Protein AF-W1YC94-F1 (afdb_monomer_lite)

Secondary structure (DSSP, 8-state):
-PPP-------------------------------EEEEEESBSS-EEEE--TT-BHHHHHHHTT-B-TTB-STT--TTSB--TT-EEEE-B--

pLDDT: mean 80.48, std 18.68, range [41.56, 96.81]

Radius of gyration: 27.89 Å; chains: 1; bounding box: 64×66×34 Å

Structure (mmCIF, N/CA/C/O backbone):
data_AF-W1YC94-F1
#
_entry.id   AF-W1YC94-F1
#
loop_
_atom_site.group_PDB
_atom_site.id
_atom_site.type_symbol
_atom_site.label_atom_id
_atom_site.label_alt_id
_atom_site.label_comp_id
_atom_site.label_asym_id
_atom_site.label_entity_id
_atom_site.label_seq_id
_atom_site.pdbx_PDB_ins_code
_atom_site.Cartn_x
_atom_site.Cartn_y
_atom_site.Cartn_z
_atom_site.occupancy
_atom_site.B_iso_or_equiv
_atom_site.auth_seq_id
_atom_site.auth_comp_id
_atom_site.auth_asym_id
_atom_site.auth_atom_id
_atom_site.pdbx_PDB_model_num
ATOM 1 N N . PHE A 1 1 ? -17.982 53.170 22.890 1.00 44.81 1 PHE A N 1
ATOM 2 C CA . PHE A 1 1 ? -19.195 53.909 22.500 1.00 44.81 1 PHE A CA 1
ATOM 3 C C . PHE A 1 1 ? -20.234 52.916 22.023 1.00 44.81 1 PHE A C 1
ATOM 5 O O . PHE A 1 1 ? -19.903 52.002 21.280 1.00 44.81 1 PHE A O 1
ATOM 12 N N . LEU A 1 2 ? -21.427 53.076 22.585 1.00 41.56 2 LEU A N 1
ATOM 13 C CA . LEU A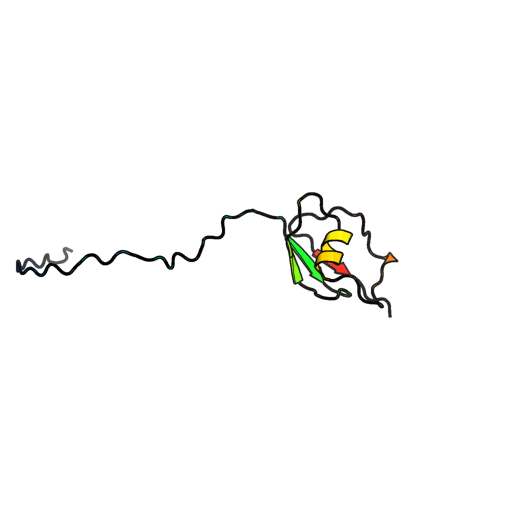 1 2 ? -22.636 52.263 22.488 1.00 41.56 2 LEU A CA 1
ATOM 14 C C . LEU A 1 2 ? -23.068 52.053 21.028 1.00 41.56 2 LEU A C 1
ATOM 16 O O . LEU A 1 2 ? -23.117 53.021 20.272 1.00 41.56 2 LEU A O 1
ATOM 20 N N . TRP A 1 3 ? -23.408 50.824 20.644 1.00 52.00 3 TRP A N 1
ATOM 21 C CA . TRP A 1 3 ? -24.204 50.593 19.436 1.00 52.00 3 TRP A CA 1
ATOM 22 C C . TRP A 1 3 ? -25.696 50.715 19.790 1.00 52.00 3 TRP A C 1
ATOM 24 O O . TRP A 1 3 ? -26.075 50.330 20.900 1.00 52.00 3 TRP A O 1
ATOM 34 N N . PRO A 1 4 ? -26.532 51.287 18.905 1.00 59.03 4 PRO A N 1
ATOM 35 C CA . PRO A 1 4 ? -27.942 51.518 19.180 1.00 59.03 4 PRO A CA 1
ATOM 36 C C . PRO A 1 4 ? -28.727 50.203 19.156 1.00 59.03 4 PRO A C 1
ATOM 38 O O . PRO A 1 4 ? -28.629 49.413 18.219 1.00 59.03 4 PRO A O 1
ATOM 41 N N . ILE A 1 5 ? -29.535 50.005 20.193 1.00 48.62 5 ILE A N 1
ATOM 42 C CA . ILE A 1 5 ? -30.670 49.086 20.185 1.00 48.62 5 ILE A CA 1
ATOM 43 C C . ILE A 1 5 ? -31.716 49.646 19.216 1.00 48.62 5 ILE A C 1
ATOM 45 O O . ILE A 1 5 ? -32.272 50.716 19.449 1.00 48.62 5 ILE A O 1
ATOM 49 N N . ILE A 1 6 ? -31.950 48.954 18.104 1.00 53.47 6 ILE A N 1
ATOM 50 C CA . ILE A 1 6 ? -33.148 49.175 17.295 1.00 53.47 6 ILE A CA 1
ATOM 51 C C . ILE A 1 6 ? -34.232 48.319 17.939 1.00 53.47 6 ILE A C 1
ATOM 53 O O . ILE A 1 6 ? -34.202 47.094 17.854 1.00 53.47 6 ILE A O 1
ATOM 57 N N . THR A 1 7 ? -35.133 48.991 18.643 1.00 55.81 7 THR A N 1
ATOM 58 C CA . THR A 1 7 ? -36.443 48.472 19.016 1.00 55.81 7 THR A CA 1
ATOM 59 C C . THR A 1 7 ? -37.379 48.761 17.850 1.00 55.81 7 THR A C 1
ATOM 61 O O . THR A 1 7 ? -37.592 49.929 17.532 1.00 55.81 7 THR A O 1
ATOM 64 N N . ASP A 1 8 ? -37.921 47.723 17.223 1.00 54.59 8 ASP A N 1
ATOM 65 C CA . ASP A 1 8 ? -39.249 47.801 16.621 1.00 54.59 8 ASP A CA 1
ATOM 66 C C . ASP A 1 8 ? -39.916 46.433 16.734 1.00 54.59 8 ASP A C 1
ATOM 68 O O . ASP A 1 8 ? -39.443 45.416 16.224 1.00 54.59 8 ASP A O 1
ATOM 72 N N . GLU A 1 9 ? -40.988 46.441 17.506 1.00 61.41 9 GLU A N 1
ATOM 73 C CA . GLU A 1 9 ? -41.923 45.358 17.696 1.00 61.41 9 GLU A CA 1
ATOM 74 C C . GLU A 1 9 ? -42.732 45.208 16.397 1.00 61.41 9 GLU A C 1
ATOM 76 O O . GLU A 1 9 ? -43.436 46.130 15.992 1.00 61.41 9 GLU A O 1
ATOM 81 N N . SER A 1 10 ? -42.718 44.040 15.762 1.00 57.62 10 SER A N 1
ATOM 82 C CA . SER A 1 10 ? -43.833 43.641 14.897 1.00 57.62 10 SER A CA 1
ATOM 83 C C . SER A 1 10 ? -43.998 42.128 14.916 1.00 57.62 10 SER A C 1
ATOM 85 O O . SER A 1 10 ? -43.341 41.366 14.210 1.00 57.62 10 SER A O 1
ATOM 87 N N . ASP A 1 11 ? -44.908 41.717 15.790 1.00 55.19 11 ASP A N 1
ATOM 88 C CA . ASP A 1 11 ? -45.594 40.437 15.774 1.00 55.19 11 ASP A CA 1
ATOM 89 C C . ASP A 1 11 ? -46.248 40.211 14.402 1.00 55.19 11 ASP A C 1
ATOM 91 O O . ASP A 1 11 ? -47.026 41.050 13.939 1.00 55.19 11 ASP A O 1
ATOM 95 N N . SER A 1 12 ? -45.941 39.091 13.744 1.00 52.50 12 SER A N 1
ATOM 96 C CA . SER A 1 12 ? -46.894 38.393 12.877 1.00 52.50 12 SER A CA 1
ATOM 97 C C . SER A 1 12 ? -46.416 36.976 12.570 1.00 52.50 12 SER A C 1
ATOM 99 O O . SER A 1 12 ? -45.453 36.737 11.847 1.00 52.50 12 SER A O 1
ATOM 101 N N . VAL A 1 13 ? -47.146 36.053 13.185 1.00 55.09 13 VAL A N 1
ATOM 102 C CA . VAL A 1 13 ? -47.305 34.621 12.924 1.00 55.09 13 VAL A CA 1
ATOM 103 C C . VAL A 1 13 ? -47.044 34.176 11.481 1.00 55.09 13 VAL A C 1
ATOM 105 O O . VAL A 1 13 ? -47.546 34.807 10.566 1.00 55.09 13 VAL A O 1
ATOM 108 N N . LEU A 1 14 ? -46.394 33.018 11.306 1.00 51.22 14 LEU A N 1
ATOM 109 C CA . LEU A 1 14 ? -46.909 31.878 10.532 1.00 51.22 14 LEU A CA 1
ATOM 110 C C . LEU A 1 14 ? -46.199 30.604 11.015 1.00 51.22 14 LEU A C 1
ATOM 112 O O . LEU A 1 14 ? -45.001 30.414 10.823 1.00 51.22 14 LEU A O 1
ATOM 116 N N . ALA A 1 15 ? -46.960 29.747 11.691 1.00 58.00 15 ALA A N 1
ATOM 117 C CA . ALA A 1 15 ? -46.558 28.381 11.968 1.00 58.00 15 ALA A CA 1
ATOM 118 C C . ALA A 1 15 ? -46.479 27.623 10.638 1.00 58.00 15 ALA A C 1
ATOM 120 O O . ALA A 1 15 ? -47.508 27.367 10.017 1.00 58.00 15 ALA A O 1
ATOM 121 N N . GLU A 1 16 ? -45.274 27.246 10.228 1.00 57.00 16 GLU A N 1
ATOM 122 C CA . GLU A 1 16 ? -45.065 26.271 9.164 1.00 57.00 16 GLU A CA 1
ATOM 123 C C . GLU A 1 16 ? -44.197 25.138 9.697 1.00 57.00 16 GLU A C 1
ATOM 125 O O . GLU A 1 16 ? -43.289 25.332 10.507 1.00 57.00 16 GLU A O 1
ATOM 130 N N . GLY A 1 17 ? -44.621 23.931 9.339 1.00 53.59 17 GLY A N 1
ATOM 131 C CA . GLY A 1 17 ? -44.382 22.714 10.087 1.00 53.59 17 GLY A CA 1
ATOM 132 C C . GLY A 1 17 ? -42.912 22.390 10.288 1.00 53.59 17 GLY A C 1
ATOM 133 O O . GLY A 1 17 ? -42.089 22.496 9.380 1.00 53.59 17 GLY A O 1
ATOM 134 N N . ALA A 1 18 ? -42.624 21.893 11.488 1.00 58.88 18 ALA A N 1
ATOM 135 C CA . ALA A 1 18 ? -41.480 21.037 11.709 1.00 58.88 18 ALA A CA 1
ATOM 136 C C . ALA A 1 18 ? -41.567 19.865 10.718 1.00 58.88 18 ALA A C 1
ATOM 138 O O . ALA A 1 18 ? -42.416 18.986 10.861 1.00 58.88 18 ALA A O 1
ATOM 139 N N . ILE A 1 19 ? -40.725 19.900 9.686 1.00 63.12 19 ILE A N 1
ATOM 140 C CA . ILE A 1 19 ? -40.263 18.688 9.029 1.00 63.12 19 ILE A CA 1
ATOM 141 C C . ILE A 1 19 ? -38.820 18.472 9.453 1.00 63.12 19 ILE A C 1
ATOM 143 O O . ILE A 1 19 ? -37.920 19.286 9.244 1.00 63.12 19 ILE A O 1
ATOM 147 N N . ASP A 1 20 ? -38.703 17.376 10.173 1.00 60.91 20 ASP A N 1
ATOM 148 C CA . ASP A 1 20 ? -37.592 16.890 10.945 1.00 60.91 20 ASP A CA 1
ATOM 149 C C . ASP A 1 20 ? -36.310 16.730 10.130 1.00 60.91 20 ASP A C 1
ATOM 151 O O . ASP A 1 20 ? -36.298 16.322 8.964 1.00 60.91 20 ASP A O 1
ATOM 155 N N . GLY A 1 21 ? -35.201 17.020 10.806 1.00 56.00 21 GLY A N 1
ATOM 156 C CA . GLY A 1 21 ? -33.864 16.780 10.304 1.00 56.00 21 GLY A CA 1
ATOM 157 C C . GLY A 1 21 ? -33.654 15.324 9.888 1.00 56.00 21 GLY A C 1
ATOM 158 O O . GLY A 1 21 ? -33.831 14.395 10.670 1.00 56.00 21 GLY A O 1
ATOM 159 N N . ASN A 1 22 ? -33.149 15.145 8.673 1.00 57.31 22 ASN A N 1
ATOM 160 C CA . ASN A 1 22 ? -32.180 14.098 8.388 1.00 57.31 22 ASN A CA 1
ATOM 161 C C . ASN A 1 22 ? -30.936 14.821 7.839 1.00 57.31 22 ASN A C 1
ATOM 163 O O . ASN A 1 22 ? -31.002 15.586 6.885 1.00 57.31 22 ASN A O 1
ATOM 167 N N . SER A 1 23 ? -29.882 14.916 8.642 1.00 60.97 23 SER A N 1
ATOM 168 C CA . SER A 1 23 ? -28.871 13.873 8.830 1.00 60.97 23 SER A CA 1
ATOM 169 C C . SER A 1 23 ? -27.984 13.699 7.595 1.00 60.97 23 SER A C 1
ATOM 171 O O . SER A 1 23 ? -27.874 12.624 7.023 1.00 60.97 23 SER A O 1
ATOM 173 N N . SER A 1 24 ? -27.282 14.769 7.232 1.00 59.16 24 SER A N 1
ATOM 174 C CA . SER A 1 24 ? -25.923 14.649 6.694 1.00 59.16 24 SER A CA 1
ATOM 175 C C . SER A 1 24 ? -24.939 15.111 7.764 1.00 59.16 24 SER A C 1
ATOM 177 O O . SER A 1 24 ? -24.108 15.987 7.552 1.00 59.16 24 SER A O 1
ATOM 179 N N . ILE A 1 25 ? -25.068 14.538 8.963 1.00 58.91 25 ILE A N 1
ATOM 180 C CA . ILE A 1 25 ? -23.905 14.394 9.828 1.00 58.91 25 ILE A CA 1
ATOM 181 C C . ILE A 1 25 ? -23.094 13.338 9.095 1.00 58.91 25 ILE A C 1
ATOM 183 O O . ILE A 1 25 ? -23.439 12.159 9.156 1.00 58.91 25 ILE A O 1
ATOM 187 N N . SER A 1 26 ? -22.115 13.781 8.301 1.00 55.56 26 SER A N 1
ATOM 188 C CA . SER A 1 26 ? -21.046 12.924 7.804 1.00 55.56 26 SER A CA 1
ATOM 189 C C . SER A 1 26 ? -20.675 12.022 8.958 1.00 55.56 26 SER A C 1
ATOM 191 O O . SER A 1 26 ? -20.265 12.541 9.998 1.00 55.56 26 SER A O 1
ATOM 193 N N . THR A 1 27 ? -20.959 10.727 8.813 1.00 51.72 27 THR A N 1
ATOM 194 C CA . THR A 1 27 ? -20.582 9.692 9.761 1.00 51.72 27 THR A CA 1
ATOM 195 C C . THR A 1 27 ? -19.181 10.039 10.226 1.00 51.72 27 THR A C 1
ATOM 197 O O . THR A 1 27 ? -18.221 9.937 9.468 1.00 51.72 27 THR A O 1
ATOM 200 N N . VAL A 1 28 ? -19.085 10.561 11.448 1.00 55.84 28 VAL A N 1
ATOM 201 C CA . VAL A 1 28 ? -17.843 10.575 12.195 1.00 55.84 28 VAL A CA 1
ATOM 202 C C . VAL A 1 28 ? -17.601 9.101 12.422 1.00 55.84 28 VAL A C 1
ATOM 204 O O . VAL A 1 28 ? -18.174 8.500 13.330 1.00 55.84 28 VAL A O 1
ATOM 207 N N . GLU A 1 29 ? -16.913 8.497 11.453 1.00 54.50 29 GLU A N 1
ATOM 208 C CA . GLU A 1 29 ? -16.545 7.097 11.464 1.00 54.50 29 GLU A CA 1
ATOM 209 C C . GLU A 1 29 ? -15.892 6.886 12.811 1.00 54.50 29 GLU A C 1
ATOM 211 O O . GLU A 1 29 ? -14.887 7.517 13.149 1.00 54.50 29 GLU A O 1
ATOM 216 N N . GLN A 1 30 ? -16.601 6.129 13.643 1.00 44.88 30 GLN A N 1
ATOM 217 C CA . GLN A 1 30 ? -16.191 5.838 14.995 1.00 44.88 30 GLN A CA 1
ATOM 218 C C . GLN A 1 30 ? -14.764 5.335 14.881 1.00 44.88 30 GLN A C 1
ATOM 220 O O . GLN A 1 30 ? -14.524 4.325 14.222 1.00 44.88 30 GLN A O 1
ATOM 225 N N . THR A 1 31 ? -13.830 6.097 15.444 1.00 53.34 31 THR A N 1
ATOM 226 C CA . THR A 1 31 ? -12.394 5.868 15.374 1.00 53.34 31 THR A CA 1
ATOM 227 C C . THR A 1 31 ? -12.061 4.566 16.096 1.00 53.34 31 THR A C 1
ATOM 229 O O . THR A 1 31 ? -11.550 4.548 17.213 1.00 53.34 31 THR A O 1
ATOM 232 N N . SER A 1 32 ? -12.346 3.435 15.452 1.00 59.91 32 SER A N 1
ATOM 233 C CA . SER A 1 32 ? -11.573 2.226 15.648 1.00 59.91 32 SER A CA 1
ATOM 234 C C . SER A 1 32 ? -10.186 2.604 15.157 1.00 59.91 32 SER A C 1
ATOM 236 O O . SER A 1 32 ? -9.936 2.644 13.959 1.00 59.91 32 SER A O 1
ATOM 238 N N . ASN A 1 33 ? -9.333 3.048 16.081 1.00 76.12 33 ASN A N 1
ATOM 239 C CA . ASN A 1 33 ? -7.961 3.439 15.790 1.00 76.12 33 ASN A CA 1
ATOM 240 C C . ASN A 1 33 ? -7.181 2.166 15.449 1.00 76.12 33 ASN A C 1
ATOM 242 O O . ASN A 1 33 ? -6.468 1.610 16.286 1.00 76.12 33 ASN A O 1
ATOM 246 N N . LYS A 1 34 ? -7.432 1.637 14.250 1.00 85.31 34 LYS A N 1
ATOM 247 C CA . LYS A 1 34 ? -6.690 0.518 13.706 1.00 85.31 34 LYS A CA 1
ATOM 248 C C . LYS A 1 34 ? -5.331 1.042 13.272 1.00 85.31 34 LYS A C 1
ATOM 250 O O . LYS A 1 34 ? -5.251 2.109 12.661 1.00 85.31 34 LYS A O 1
ATOM 255 N N . PRO A 1 35 ? -4.248 0.331 13.607 1.00 92.50 35 PRO A N 1
ATOM 256 C CA . PRO A 1 35 ? -2.934 0.729 13.155 1.00 92.50 35 PRO A CA 1
ATOM 257 C C . PRO A 1 35 ? -2.881 0.677 11.621 1.00 92.50 35 PRO A C 1
ATOM 259 O O . PRO A 1 35 ? -3.409 -0.240 10.989 1.00 92.50 35 PRO A O 1
ATOM 262 N N . ILE A 1 36 ? -2.251 1.693 11.031 1.00 93.81 36 ILE A N 1
ATOM 263 C CA . ILE A 1 36 ? -2.105 1.853 9.580 1.00 93.81 36 ILE A CA 1
ATOM 264 C C . ILE A 1 36 ? -0.622 1.795 9.235 1.00 93.81 36 ILE A C 1
ATOM 266 O O . ILE A 1 36 ? 0.191 2.392 9.939 1.00 93.81 36 ILE A O 1
ATOM 270 N N . ALA A 1 37 ? -0.264 1.086 8.168 1.00 95.31 37 ALA A N 1
ATOM 271 C CA . ALA A 1 37 ? 1.094 1.038 7.632 1.00 95.31 37 ALA A CA 1
ATOM 272 C C . ALA A 1 37 ? 1.089 1.529 6.191 1.00 95.31 37 ALA A C 1
ATOM 274 O O . ALA A 1 37 ? 0.126 1.331 5.447 1.00 95.31 37 ALA A O 1
ATOM 275 N N . TYR A 1 38 ? 2.186 2.163 5.801 1.00 96.81 38 TYR A N 1
ATOM 276 C CA . TYR A 1 38 ? 2.409 2.601 4.436 1.00 96.81 38 TYR A CA 1
ATOM 277 C C . TYR A 1 38 ? 3.313 1.603 3.720 1.00 96.81 38 TYR A C 1
ATOM 279 O O . TYR A 1 38 ? 4.412 1.316 4.194 1.00 96.81 38 TYR A O 1
ATOM 287 N N . ILE A 1 39 ? 2.870 1.079 2.579 1.00 96.19 39 ILE A N 1
ATOM 288 C CA . ILE A 1 39 ? 3.621 0.103 1.787 1.00 96.19 39 ILE A CA 1
ATOM 289 C C . ILE A 1 39 ? 3.924 0.646 0.392 1.00 96.19 39 ILE A C 1
ATOM 291 O O . ILE A 1 39 ? 3.045 1.167 -0.297 1.00 96.19 39 ILE A O 1
ATOM 295 N N . THR A 1 40 ? 5.181 0.528 -0.037 1.00 96.31 40 THR A N 1
ATOM 296 C CA . THR A 1 40 ? 5.635 0.980 -1.359 1.00 96.31 40 THR A CA 1
ATOM 297 C C . THR A 1 40 ? 6.633 0.021 -1.993 1.00 96.31 40 THR A C 1
ATOM 299 O O . THR A 1 40 ? 7.239 -0.804 -1.315 1.00 96.31 40 THR A O 1
ATOM 302 N N . GLY A 1 41 ? 6.861 0.177 -3.298 1.00 95.19 41 GLY A N 1
ATOM 303 C CA . GLY A 1 41 ? 7.866 -0.584 -4.038 1.00 95.19 41 GLY A CA 1
ATOM 304 C C . GLY A 1 41 ? 7.260 -1.748 -4.818 1.00 95.19 41 GLY A C 1
ATOM 305 O O . GLY A 1 41 ? 6.218 -1.576 -5.448 1.00 95.19 41 GLY A O 1
ATOM 306 N N . ALA A 1 42 ? 7.917 -2.909 -4.795 1.00 96.38 42 ALA A N 1
ATOM 307 C CA . ALA A 1 42 ? 7.564 -4.082 -5.599 1.00 96.38 42 ALA A CA 1
ATOM 308 C C . ALA A 1 42 ? 6.352 -4.885 -5.055 1.00 96.38 42 ALA A C 1
ATOM 310 O O . ALA A 1 42 ? 6.437 -6.090 -4.809 1.00 96.38 42 ALA A O 1
ATOM 311 N N . VAL A 1 43 ? 5.207 -4.219 -4.884 1.00 96.38 43 VAL A N 1
ATOM 312 C CA . VAL A 1 43 ? 3.915 -4.801 -4.462 1.00 96.38 43 VAL A CA 1
ATOM 313 C C . VAL A 1 43 ? 2.808 -4.475 -5.458 1.00 96.38 43 VAL A C 1
ATOM 315 O O . VAL A 1 43 ? 2.880 -3.462 -6.151 1.00 96.38 43 VAL A O 1
ATOM 318 N N . VAL A 1 44 ? 1.773 -5.317 -5.524 1.00 96.75 44 VAL A N 1
ATOM 319 C CA . VAL A 1 44 ? 0.678 -5.171 -6.504 1.00 96.75 44 VAL A CA 1
ATOM 320 C C . VAL A 1 44 ? -0.057 -3.837 -6.359 1.00 96.75 44 VAL A C 1
ATOM 322 O O . VAL A 1 44 ? -0.392 -3.203 -7.358 1.00 96.75 44 VAL A O 1
ATOM 325 N N . SER A 1 45 ? -0.321 -3.397 -5.132 1.00 96.69 45 SER A N 1
ATOM 326 C CA . SER A 1 45 ? -0.980 -2.124 -4.847 1.00 96.69 45 SER A CA 1
ATOM 327 C C . SER A 1 45 ? -0.248 -1.399 -3.714 1.00 96.69 45 SER A C 1
ATOM 329 O O . SER A 1 45 ? -0.390 -1.769 -2.554 1.00 96.69 45 SER A O 1
ATOM 331 N N . PRO A 1 46 ? 0.589 -0.392 -4.013 1.00 96.31 46 PRO A N 1
ATOM 332 C CA . PRO A 1 46 ? 1.186 0.449 -2.982 1.00 96.31 46 PRO A CA 1
ATOM 333 C C . PRO A 1 46 ? 0.140 1.406 -2.396 1.00 96.31 46 PRO A C 1
ATOM 335 O O . PRO A 1 46 ? -0.747 1.883 -3.106 1.00 96.31 46 PRO A O 1
ATOM 338 N N . GLY A 1 47 ? 0.254 1.721 -1.108 1.00 96.38 47 GLY A N 1
ATOM 339 C CA . GLY A 1 47 ? -0.730 2.556 -0.424 1.00 96.38 47 GLY A CA 1
ATOM 340 C C . G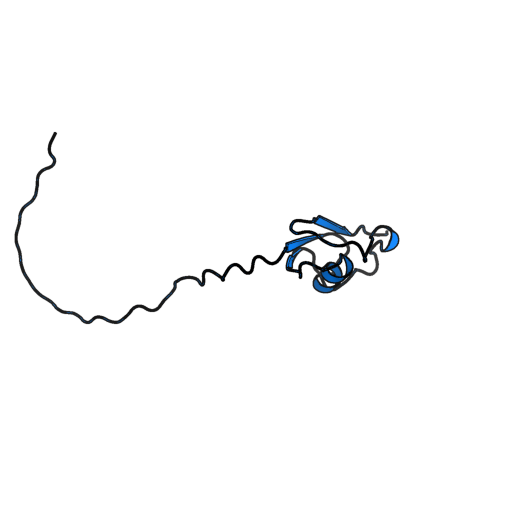LY A 1 47 ? -0.706 2.430 1.094 1.00 96.38 47 GLY A C 1
ATOM 341 O O . GLY A 1 47 ? 0.252 1.929 1.681 1.00 96.38 47 GLY A O 1
ATOM 342 N N . LEU A 1 48 ? -1.763 2.930 1.730 1.00 95.38 48 LEU A N 1
ATOM 343 C CA . LEU A 1 48 ? -1.978 2.814 3.169 1.00 95.38 48 LEU A CA 1
ATOM 344 C C . LEU A 1 48 ? -2.908 1.634 3.436 1.00 95.38 48 LEU A C 1
ATOM 346 O O . LEU A 1 48 ? -3.960 1.524 2.808 1.00 95.38 48 LEU A O 1
ATOM 350 N N . TYR A 1 49 ? -2.525 0.788 4.385 1.00 95.12 49 TYR A N 1
ATOM 351 C CA . TYR A 1 49 ? -3.277 -0.403 4.753 1.00 95.12 49 TYR A CA 1
ATOM 352 C C . TYR A 1 49 ? -3.499 -0.446 6.254 1.00 95.12 49 TYR A C 1
ATOM 354 O O . TYR A 1 49 ? -2.553 -0.334 7.036 1.00 95.12 49 TYR A O 1
ATOM 362 N N . GLU A 1 50 ? -4.757 -0.624 6.640 1.00 94.12 50 GLU A N 1
ATOM 363 C CA . GLU A 1 50 ? -5.137 -0.913 8.016 1.00 94.12 50 GLU A CA 1
ATOM 364 C C . GLU A 1 50 ? -4.852 -2.380 8.324 1.00 94.12 50 GLU A C 1
ATOM 366 O O . GLU A 1 50 ? -5.124 -3.267 7.511 1.00 94.12 50 GLU A O 1
ATOM 371 N N . PHE A 1 51 ? -4.314 -2.646 9.506 1.00 92.81 51 PHE A N 1
ATOM 372 C CA . PHE A 1 51 ? -3.989 -3.995 9.939 1.00 92.81 51 PHE A CA 1
ATOM 373 C C . PHE A 1 51 ? -4.346 -4.195 11.414 1.00 92.81 51 PHE A C 1
ATOM 375 O O . PHE A 1 51 ? -4.693 -3.262 12.132 1.00 92.81 51 PHE A O 1
ATOM 382 N N . GLU A 1 52 ? -4.308 -5.441 11.873 1.00 91.12 52 GLU A N 1
ATOM 383 C CA . GLU A 1 52 ? -4.572 -5.781 13.274 1.00 91.12 52 GLU A CA 1
ATOM 384 C C . GLU A 1 52 ? -3.290 -5.625 14.104 1.00 91.12 52 GLU A C 1
ATOM 386 O O . GLU A 1 52 ? -2.212 -5.929 13.615 1.00 91.12 52 GLU A O 1
ATOM 391 N N . SER A 1 53 ? -3.357 -5.242 15.381 1.00 87.19 53 SER A N 1
ATOM 392 C CA . SER A 1 53 ? -2.159 -4.923 16.193 1.00 87.19 53 SER A CA 1
ATOM 393 C C . SER A 1 53 ? -1.094 -6.030 16.315 1.00 87.19 53 SER A C 1
ATOM 395 O O . SER A 1 53 ? 0.004 -5.761 16.793 1.00 87.19 53 SER A O 1
ATOM 397 N N . SER A 1 54 ? -1.400 -7.266 15.909 1.00 90.38 54 SER A N 1
ATOM 398 C CA . SER A 1 54 ? -0.464 -8.397 15.869 1.00 90.38 54 SER A CA 1
ATOM 399 C C . SER A 1 54 ? -0.009 -8.770 14.447 1.00 90.38 54 SER A C 1
ATOM 401 O O . SER A 1 54 ? 0.544 -9.856 14.256 1.00 90.38 54 SER A O 1
ATOM 403 N N . ALA A 1 55 ? -0.263 -7.926 13.445 1.00 93.88 55 ALA A N 1
ATOM 404 C CA . ALA A 1 55 ? 0.067 -8.227 12.059 1.00 93.88 55 ALA A CA 1
ATOM 405 C C . ALA A 1 55 ? 1.576 -8.196 11.798 1.00 93.88 55 ALA A C 1
ATOM 407 O O . ALA A 1 55 ? 2.351 -7.458 12.419 1.00 93.88 55 ALA A O 1
ATOM 408 N N . THR A 1 56 ? 1.976 -9.002 10.822 1.00 95.75 56 THR A N 1
ATOM 409 C CA . THR A 1 56 ? 3.345 -9.043 10.317 1.00 95.75 56 THR A CA 1
ATOM 410 C C . THR A 1 56 ? 3.465 -8.298 8.993 1.00 95.75 56 THR A C 1
ATOM 412 O O . THR A 1 56 ? 2.467 -8.010 8.328 1.00 95.75 56 THR A O 1
ATOM 415 N N . VAL A 1 57 ? 4.700 -8.022 8.569 1.00 95.06 57 VAL A N 1
ATOM 416 C CA . VAL A 1 57 ? 4.987 -7.439 7.250 1.00 95.06 57 VAL A CA 1
ATOM 417 C C . VAL A 1 57 ? 4.342 -8.280 6.150 1.00 95.06 57 VAL A C 1
ATOM 419 O O . VAL A 1 57 ? 3.737 -7.731 5.234 1.00 95.06 57 VAL A O 1
ATOM 422 N N . GLY A 1 58 ? 4.394 -9.608 6.273 1.00 95.25 58 GLY A N 1
ATOM 423 C CA . GLY A 1 58 ? 3.758 -10.523 5.334 1.00 95.25 58 GLY A CA 1
ATOM 424 C C . GLY A 1 58 ? 2.240 -10.368 5.257 1.00 95.25 58 GLY A C 1
ATOM 425 O O . GLY A 1 58 ? 1.673 -10.550 4.184 1.00 95.25 58 GLY A O 1
ATOM 426 N N . ASP A 1 59 ? 1.565 -10.004 6.347 1.00 95.56 59 ASP A N 1
ATOM 427 C CA . ASP A 1 59 ? 0.120 -9.759 6.320 1.00 95.56 59 ASP A CA 1
ATOM 428 C C . ASP A 1 59 ? -0.212 -8.444 5.615 1.00 95.56 59 ASP A C 1
ATOM 430 O O . ASP A 1 59 ? -1.095 -8.425 4.761 1.00 95.56 59 ASP A O 1
ATOM 434 N N . VAL A 1 60 ? 0.553 -7.379 5.868 1.00 95.31 60 VAL A N 1
ATOM 435 C CA . VAL A 1 60 ? 0.387 -6.100 5.152 1.00 95.31 60 VAL A CA 1
ATOM 436 C C . VAL A 1 60 ? 0.678 -6.262 3.656 1.00 95.31 60 VAL A C 1
ATOM 438 O O . VAL A 1 60 ? -0.056 -5.752 2.815 1.00 95.31 60 VAL A O 1
ATOM 441 N N . VAL A 1 61 ? 1.697 -7.045 3.299 1.00 95.38 61 VAL A N 1
ATOM 442 C CA . VAL A 1 61 ? 2.011 -7.379 1.902 1.00 95.38 61 VAL A CA 1
ATOM 443 C C . VAL A 1 61 ? 0.870 -8.155 1.236 1.00 95.38 61 VAL A C 1
ATOM 445 O O . VAL A 1 61 ? 0.542 -7.881 0.084 1.00 95.38 61 VAL A O 1
ATOM 448 N N . LYS A 1 62 ? 0.226 -9.098 1.938 1.00 95.19 62 LYS A N 1
ATOM 449 C CA . LYS A 1 62 ? -0.965 -9.794 1.414 1.00 95.19 62 LYS A CA 1
ATOM 450 C C . LYS A 1 62 ? -2.128 -8.825 1.188 1.00 95.19 62 LYS A C 1
ATOM 452 O O . LYS A 1 62 ? -2.793 -8.935 0.162 1.00 95.19 62 LYS A O 1
ATOM 457 N N . LEU A 1 63 ? -2.352 -7.874 2.102 1.00 94.81 63 LEU A N 1
ATOM 458 C CA . LEU A 1 63 ? -3.368 -6.823 1.941 1.00 94.81 63 LEU A CA 1
ATOM 459 C C . LEU A 1 63 ? -3.085 -5.938 0.718 1.00 94.81 63 LEU A C 1
ATOM 461 O O . LEU A 1 63 ? -4.012 -5.557 0.008 1.00 94.81 63 LEU A O 1
ATOM 465 N N . ALA A 1 64 ? -1.808 -5.702 0.416 1.00 95.06 64 ALA A N 1
ATOM 466 C CA . ALA A 1 64 ? -1.351 -5.004 -0.784 1.00 95.06 64 ALA A CA 1
ATOM 467 C C . ALA A 1 64 ? -1.467 -5.820 -2.087 1.00 95.06 64 ALA A C 1
ATOM 469 O O . ALA A 1 64 ? -0.992 -5.380 -3.134 1.00 95.06 64 ALA A O 1
ATOM 470 N N . GLY A 1 65 ? -2.078 -7.010 -2.046 1.00 95.25 65 GLY A N 1
ATOM 471 C CA . GLY A 1 65 ? -2.240 -7.904 -3.196 1.00 95.25 65 GLY A CA 1
ATOM 472 C C . GLY A 1 65 ? -1.048 -8.831 -3.449 1.00 95.25 65 GLY A C 1
ATOM 473 O O . GLY A 1 65 ? -1.041 -9.558 -4.440 1.00 95.25 65 GLY A O 1
ATOM 474 N N . GLY A 1 66 ? -0.061 -8.845 -2.553 1.00 95.31 66 GLY A N 1
ATOM 475 C CA . GLY A 1 66 ? 1.140 -9.662 -2.661 1.00 95.31 66 GLY A CA 1
ATOM 476 C C . GLY A 1 66 ? 2.321 -8.948 -3.318 1.00 95.31 66 GLY A C 1
ATOM 4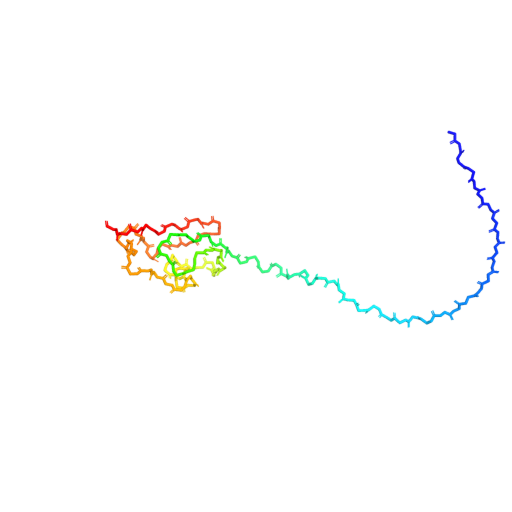77 O O . GLY A 1 66 ? 2.272 -7.772 -3.688 1.00 95.31 66 GLY A O 1
ATOM 478 N N . LEU A 1 67 ? 3.418 -9.693 -3.428 1.00 95.44 67 LEU A N 1
ATOM 479 C CA . LEU A 1 67 ? 4.663 -9.238 -4.036 1.00 95.44 67 LEU A CA 1
ATOM 480 C C . LEU A 1 67 ? 4.610 -9.385 -5.553 1.00 95.44 67 LEU A C 1
ATOM 482 O O . LEU A 1 67 ? 4.016 -10.326 -6.082 1.00 95.44 67 LEU A O 1
ATOM 486 N N . LEU A 1 68 ? 5.282 -8.475 -6.248 1.00 95.12 68 LEU A N 1
ATOM 487 C CA . LEU A 1 68 ? 5.492 -8.595 -7.686 1.00 95.12 68 LEU A CA 1
ATOM 488 C C . LEU A 1 68 ? 6.592 -9.636 -7.987 1.00 95.12 68 LEU A C 1
ATOM 490 O O . LEU A 1 68 ? 7.442 -9.885 -7.133 1.00 95.12 68 LEU A O 1
ATOM 494 N N . PRO A 1 69 ? 6.628 -10.237 -9.194 1.00 92.81 69 PRO A N 1
ATOM 495 C CA . PRO A 1 69 ? 7.598 -11.290 -9.537 1.00 92.81 69 PRO A CA 1
ATOM 496 C C . PRO A 1 69 ? 9.071 -10.868 -9.444 1.00 92.81 69 PRO A C 1
ATOM 498 O O . PRO A 1 69 ? 9.952 -11.710 -9.331 1.00 92.81 69 PRO A O 1
ATOM 501 N N . TYR A 1 70 ? 9.327 -9.565 -9.516 1.00 93.94 70 TYR A N 1
ATOM 502 C CA . TYR A 1 70 ? 10.641 -8.935 -9.409 1.00 93.94 70 TYR A CA 1
ATOM 503 C C . TYR A 1 70 ? 10.862 -8.293 -8.029 1.00 93.94 70 TYR A C 1
ATOM 505 O O . TYR A 1 70 ? 11.674 -7.386 -7.898 1.00 93.94 70 TYR A O 1
ATOM 513 N N . ALA A 1 71 ? 10.100 -8.673 -7.004 1.00 94.56 71 ALA A N 1
ATOM 514 C CA . ALA A 1 71 ? 10.337 -8.213 -5.640 1.00 94.56 71 ALA A CA 1
ATOM 515 C C . ALA A 1 71 ? 11.543 -8.932 -5.025 1.00 94.56 71 ALA A C 1
ATOM 517 O O . ALA A 1 71 ? 11.666 -10.153 -5.128 1.00 94.56 71 ALA A O 1
ATOM 518 N N . ASP A 1 72 ? 12.395 -8.182 -4.333 1.00 94.12 72 ASP A N 1
ATOM 519 C CA . ASP A 1 72 ? 13.507 -8.744 -3.576 1.00 94.12 72 ASP A CA 1
ATOM 520 C C . ASP A 1 72 ? 13.005 -9.297 -2.234 1.00 94.12 72 ASP A C 1
ATOM 522 O O . ASP A 1 72 ? 12.851 -8.577 -1.245 1.00 94.12 72 ASP A O 1
ATOM 526 N N . VAL A 1 73 ? 12.671 -10.590 -2.220 1.00 90.81 73 VAL A N 1
ATOM 527 C CA . VAL A 1 73 ? 12.127 -11.267 -1.030 1.00 90.81 73 VAL A CA 1
ATOM 528 C C . VAL A 1 73 ? 13.181 -11.532 0.044 1.00 90.81 73 VAL A C 1
ATOM 530 O O . VAL A 1 73 ? 12.828 -11.723 1.205 1.00 90.81 73 VAL A O 1
ATOM 533 N N . GLU A 1 74 ? 14.461 -11.542 -0.328 1.00 91.38 74 GLU A N 1
ATOM 534 C CA . GLU A 1 74 ? 15.569 -11.825 0.587 1.00 91.38 74 GLU A CA 1
ATOM 535 C C . GLU A 1 74 ? 15.903 -10.614 1.469 1.00 91.38 74 GLU A C 1
ATOM 537 O O . GLU A 1 74 ? 16.266 -10.782 2.634 1.00 91.38 74 GLU A O 1
ATOM 542 N N . SER A 1 75 ? 15.698 -9.390 0.968 1.00 89.00 75 SER A N 1
ATOM 543 C CA . SER A 1 75 ? 15.904 -8.158 1.744 1.00 89.00 75 SER A CA 1
ATOM 544 C C . SER A 1 75 ? 14.794 -7.849 2.752 1.00 89.00 75 SER A C 1
ATOM 546 O O . SER A 1 75 ? 14.937 -6.916 3.546 1.00 89.00 75 SER A O 1
ATOM 548 N N . ILE A 1 76 ? 13.682 -8.591 2.753 1.00 91.25 76 ILE A N 1
ATOM 549 C CA . ILE A 1 76 ? 12.513 -8.287 3.584 1.00 91.25 76 ILE A CA 1
ATOM 550 C C . ILE A 1 76 ? 12.203 -9.399 4.587 1.00 91.25 76 ILE A C 1
ATOM 552 O O . ILE A 1 76 ? 11.964 -10.556 4.251 1.00 91.25 76 ILE A O 1
ATOM 556 N N . ASN A 1 77 ? 12.123 -9.030 5.865 1.00 94.50 77 ASN A N 1
ATOM 557 C CA . ASN A 1 77 ? 11.668 -9.949 6.899 1.00 94.50 77 ASN A CA 1
ATOM 558 C C . ASN A 1 77 ? 10.134 -9.974 6.956 1.00 94.50 77 ASN A C 1
ATOM 560 O O . ASN A 1 77 ? 9.511 -9.153 7.630 1.00 94.50 77 ASN A O 1
ATOM 564 N N . MET A 1 78 ? 9.536 -10.958 6.284 1.00 93.19 78 MET A N 1
ATOM 565 C CA . MET A 1 78 ? 8.083 -11.174 6.250 1.00 93.19 78 MET A CA 1
ATOM 566 C C . MET A 1 78 ? 7.462 -11.453 7.625 1.00 93.19 78 MET A C 1
ATOM 568 O O . MET A 1 78 ? 6.288 -11.158 7.827 1.00 93.19 78 MET A O 1
ATOM 572 N N . ALA A 1 79 ? 8.229 -11.995 8.574 1.00 94.38 79 ALA A N 1
ATOM 573 C CA . ALA A 1 79 ? 7.759 -12.322 9.921 1.00 94.38 79 ALA A CA 1
ATOM 574 C C . ALA A 1 79 ? 7.921 -11.163 10.919 1.00 94.38 79 ALA A C 1
ATOM 576 O O . ALA A 1 79 ? 7.538 -11.291 12.082 1.00 94.38 79 ALA A O 1
ATOM 577 N N . LYS A 1 80 ? 8.501 -10.034 10.494 1.00 94.75 80 LYS A N 1
ATOM 578 C CA . LYS A 1 80 ? 8.663 -8.857 11.349 1.00 94.75 80 LYS A CA 1
ATOM 579 C C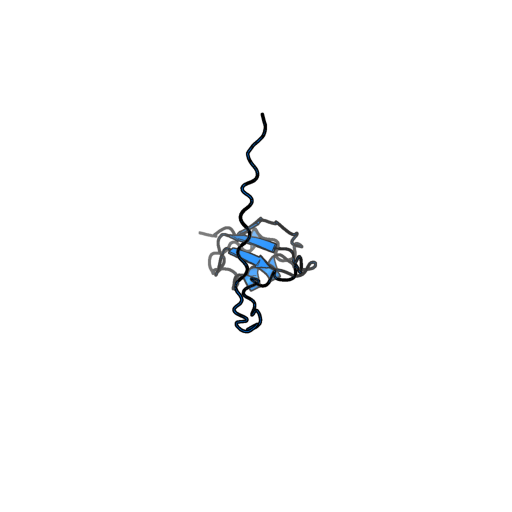 . LYS A 1 80 ? 7.283 -8.312 11.729 1.00 94.75 80 LYS A C 1
ATOM 581 O O . LYS A 1 80 ? 6.433 -8.128 10.859 1.00 94.75 80 LYS A O 1
ATOM 586 N N . SER A 1 81 ? 7.072 -8.035 13.013 1.00 95.00 81 SER A N 1
ATOM 587 C CA . SER A 1 81 ? 5.886 -7.312 13.482 1.00 95.00 81 SER A CA 1
ATOM 588 C C . SER A 1 81 ? 5.865 -5.894 12.914 1.00 95.00 81 SER A C 1
ATOM 590 O O . SER A 1 81 ? 6.916 -5.257 12.805 1.00 95.00 81 SER A O 1
ATOM 592 N N . VAL A 1 82 ? 4.675 -5.416 12.557 1.00 94.12 82 VAL A N 1
ATOM 593 C CA . VAL A 1 82 ? 4.469 -4.068 12.015 1.00 94.12 82 VAL A CA 1
ATOM 594 C C . VAL A 1 82 ? 3.843 -3.185 13.082 1.00 94.12 82 VAL A C 1
ATOM 596 O O . VAL A 1 82 ? 2.920 -3.600 13.785 1.00 94.12 82 VAL A O 1
ATOM 599 N N . ASN A 1 83 ? 4.344 -1.959 13.203 1.00 93.69 83 ASN A N 1
ATOM 600 C CA . ASN A 1 83 ? 3.795 -0.951 14.099 1.00 93.69 83 ASN A CA 1
ATOM 601 C C . ASN A 1 83 ? 2.989 0.106 13.334 1.00 93.69 83 ASN A C 1
ATOM 603 O O . ASN A 1 83 ? 3.154 0.307 12.132 1.00 93.69 83 ASN A O 1
ATOM 607 N N . ALA A 1 84 ? 2.077 0.781 14.038 1.00 91.94 84 ALA A N 1
ATOM 608 C CA . ALA A 1 84 ? 1.309 1.878 13.459 1.00 91.94 84 ALA A CA 1
ATOM 609 C C . ALA A 1 84 ? 2.255 2.983 12.964 1.00 91.94 84 ALA A C 1
ATOM 611 O O . ALA A 1 84 ? 3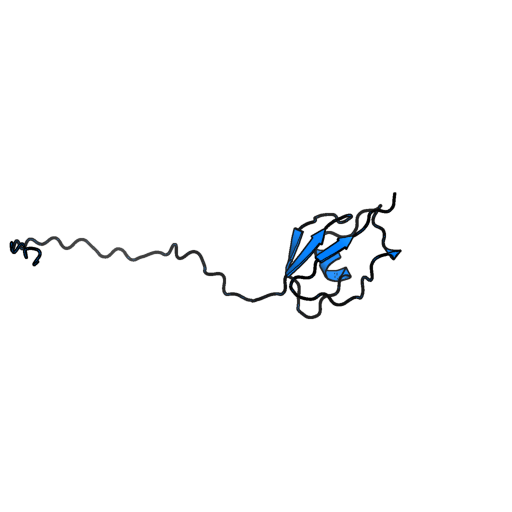.109 3.449 13.717 1.00 91.94 84 ALA A O 1
ATOM 612 N N . GLY A 1 85 ? 2.080 3.413 11.717 1.00 91.75 85 GLY A N 1
ATOM 613 C CA . GLY A 1 85 ? 2.928 4.407 11.067 1.00 91.75 85 GLY A CA 1
ATOM 614 C C . GLY A 1 85 ? 4.197 3.842 10.427 1.00 91.75 85 GLY A C 1
ATOM 615 O O . GLY A 1 85 ? 4.986 4.624 9.899 1.00 91.75 85 GLY A O 1
ATOM 616 N N . ASP A 1 86 ? 4.402 2.520 10.437 1.00 94.62 86 ASP A N 1
ATOM 617 C CA . ASP A 1 86 ? 5.544 1.916 9.754 1.00 94.62 86 ASP A CA 1
ATOM 618 C C . ASP A 1 86 ? 5.487 2.171 8.244 1.00 94.62 86 ASP A C 1
ATOM 620 O O . ASP A 1 86 ? 4.444 2.040 7.595 1.00 94.62 86 ASP A O 1
ATOM 624 N N . HIS A 1 87 ? 6.657 2.476 7.680 1.00 95.69 87 HIS A N 1
ATOM 625 C CA . HIS A 1 87 ? 6.878 2.491 6.240 1.00 95.69 87 HIS A CA 1
ATOM 626 C C . HIS A 1 87 ? 7.613 1.217 5.825 1.00 95.69 87 HIS A C 1
ATOM 628 O O . HIS A 1 87 ? 8.763 0.983 6.198 1.00 95.69 87 HIS A O 1
ATOM 634 N N . ILE A 1 88 ? 6.933 0.393 5.036 1.00 94.19 88 ILE A N 1
ATOM 635 C CA . ILE A 1 88 ? 7.450 -0.849 4.474 1.00 94.19 88 ILE A CA 1
ATOM 636 C C . ILE A 1 88 ? 7.790 -0.585 3.007 1.00 94.19 88 ILE A C 1
ATOM 638 O O . ILE A 1 88 ? 6.907 -0.327 2.188 1.00 94.19 88 ILE A O 1
ATOM 642 N N . HIS A 1 89 ? 9.073 -0.655 2.666 1.00 95.81 89 HIS A N 1
ATOM 643 C CA . HIS A 1 89 ? 9.535 -0.516 1.289 1.00 95.81 89 HIS A CA 1
ATOM 644 C C . HIS A 1 89 ? 10.065 -1.849 0.764 1.00 95.81 89 HIS A C 1
ATOM 646 O O . HIS A 1 89 ? 10.973 -2.432 1.353 1.00 95.81 89 HIS A O 1
ATOM 652 N N . ILE A 1 90 ? 9.501 -2.320 -0.347 1.00 94.44 90 ILE A N 1
ATOM 653 C CA . ILE A 1 90 ? 9.906 -3.557 -1.007 1.00 94.44 90 ILE A CA 1
ATOM 654 C C . ILE A 1 90 ? 10.792 -3.193 -2.193 1.00 94.44 90 ILE A C 1
ATOM 656 O O . ILE A 1 90 ? 10.336 -2.561 -3.148 1.00 94.44 90 ILE A O 1
ATOM 660 N N . VAL A 1 91 ? 12.055 -3.605 -2.131 1.00 94.75 91 VAL A N 1
ATOM 661 C CA . VAL A 1 91 ? 13.035 -3.363 -3.193 1.00 94.75 91 VAL A CA 1
ATOM 662 C C . VAL A 1 91 ? 12.711 -4.231 -4.409 1.00 94.75 91 VAL A C 1
ATOM 664 O O . VAL A 1 91 ? 12.163 -5.327 -4.290 1.00 94.75 91 VAL A O 1
ATOM 667 N N . PHE A 1 92 ? 13.033 -3.722 -5.592 1.00 93.12 92 PHE A N 1
ATOM 668 C CA . PHE A 1 92 ? 12.943 -4.473 -6.834 1.00 93.12 92 PHE A CA 1
ATOM 669 C C . PHE A 1 92 ? 14.280 -5.180 -7.110 1.00 93.12 92 PHE A C 1
ATOM 671 O O . PHE A 1 92 ? 15.334 -4.557 -6.999 1.00 93.12 92 PHE A O 1
ATOM 678 N N . ASN A 1 93 ? 14.229 -6.449 -7.499 1.00 91.06 93 ASN A 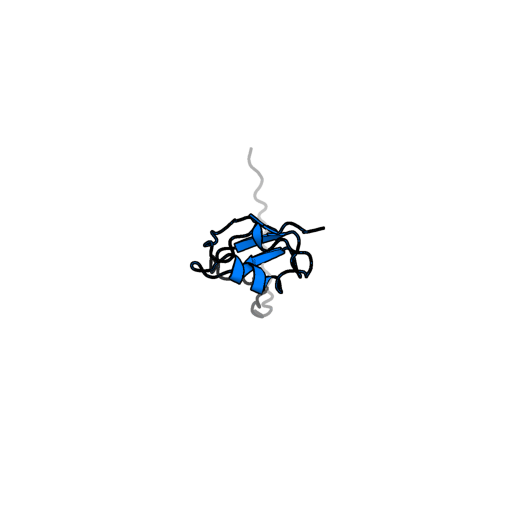N 1
ATOM 679 C CA . ASN A 1 93 ? 15.363 -7.249 -7.943 1.00 91.06 93 ASN A CA 1
ATOM 680 C C . ASN A 1 93 ? 15.403 -7.245 -9.482 1.00 91.06 93 ASN A C 1
ATOM 682 O O . ASN A 1 93 ? 14.597 -7.929 -10.122 1.00 91.06 93 ASN A O 1
ATOM 686 N N . PHE A 1 94 ? 16.297 -6.438 -10.061 1.00 82.94 94 PHE A N 1
ATOM 687 C CA . PHE A 1 94 ? 16.537 -6.331 -11.506 1.00 82.94 94 PHE A CA 1
ATOM 688 C C . PHE A 1 94 ? 17.974 -6.713 -11.854 1.00 82.94 94 PHE A C 1
ATOM 690 O O . PHE A 1 94 ? 18.874 -6.365 -11.055 1.00 82.94 94 PHE A O 1
#

Organism: NCBI:txid408170

InterPro domains:
  IPR019554 Soluble ligand binding domain [PF10531] (36-81)

Sequence (94 aa):
FLWPIITDESDSVLAEGAIDGNSSISTVEQTSNKPIAYITGAVVSPGLYEFESSATVGDVVKLAGGLLPYADVESINMAKSVNAGDHIHIVFNF

Foldseek 3Di:
DDDDDDDDDDDDDDDDDDPDDDDPPVPPPPCPVFAKEFEDEQAQAGGIDGDHQFAFLLRVSVVSVHGHPQWDPVPDDRRHGDGRHHYHYTYGHD